Protei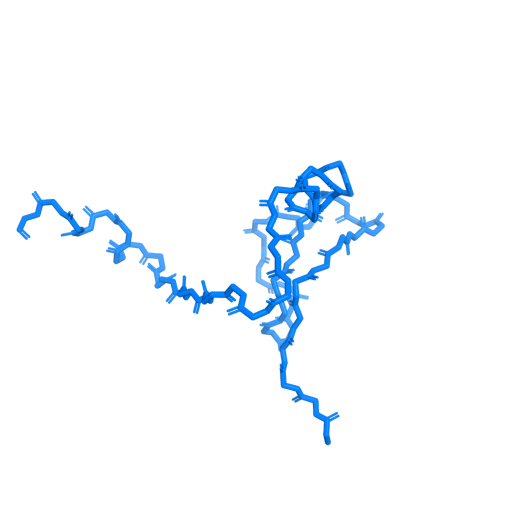n AF-A0A527ZBW1-F1 (afdb_monomer)

Nearest PDB structures (foldseek):
  2jmp-assembly1_A  TM=3.646E-01  e=7.844E+00  Mycoplasmoides genitalium

Secondary structure (DSSP, 8-state):
-----EEE-S-GGGTTSS-SSS-EEE-HHHHHHHHHH--TTPPP-PPPTTHHHHTT-

Radius of gyration: 13.02 Å; Cα contacts (8 Å, |Δi|>4): 36; cha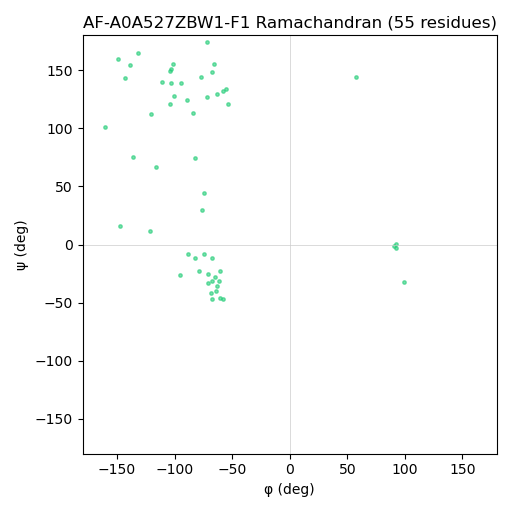ins: 1; bounding box: 27×37×26 Å

Solvent-accessible surface area (backbone atoms only — not comparable to full-atom values): 3975 Å² total; per-residue (Å²): 142,84,82,73,51,79,41,54,50,99,58,64,88,50,66,95,54,98,82,53,101,70,43,49,72,41,48,54,66,58,41,52,55,48,59,75,74,55,58,93,86,66,86,84,83,89,67,56,94,63,54,73,73,48,82,82,114

pLDDT: mean 86.07, std 14.47, range [46.78, 98.12]

Mean predicted aligned error: 6.14 Å

Foldseek 3Di:
DDDEEEDEDPCQVCPPPPPDPHHHYDHHVVVVVVVVVDDPPDDDDDDDVPRVVVPPD

Structure (mmCIF, N/CA/C/O backbone):
data_AF-A0A527ZBW1-F1
#
_entry.id   AF-A0A527ZBW1-F1
#
loop_
_atom_site.group_PDB
_atom_site.id
_atom_site.type_symbol
_atom_site.label_atom_id
_atom_site.label_alt_id
_atom_site.label_comp_id
_atom_site.label_asym_id
_atom_site.label_entity_id
_atom_site.label_seq_id
_atom_site.pdbx_PDB_ins_code
_atom_site.Cartn_x
_atom_site.Cartn_y
_atom_site.Cartn_z
_atom_site.occupancy
_atom_site.B_iso_or_equiv
_atom_site.auth_seq_id
_atom_site.auth_comp_id
_atom_site.auth_asym_id
_atom_site.auth_atom_id
_atom_site.pdbx_PDB_model_num
ATOM 1 N N . ASP A 1 1 ? 4.382 12.673 9.466 1.00 46.78 1 ASP A N 1
ATOM 2 C CA . ASP A 1 1 ? 3.017 12.249 9.126 1.00 46.78 1 ASP A CA 1
ATOM 3 C C . ASP A 1 1 ? 3.084 11.277 7.954 1.00 46.78 1 ASP A C 1
ATOM 5 O O . ASP A 1 1 ? 3.079 11.685 6.802 1.00 46.78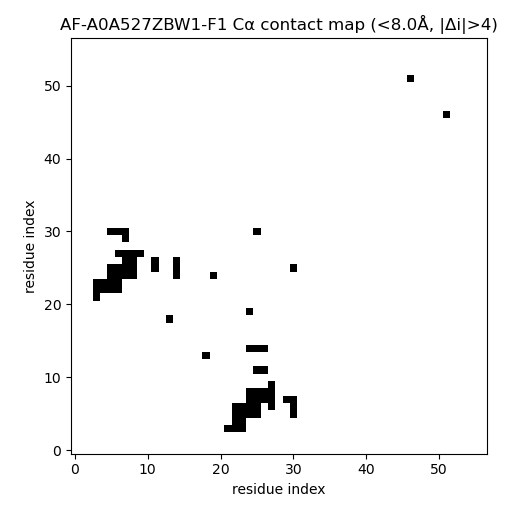 1 ASP A O 1
ATOM 9 N N . THR A 1 2 ? 3.341 10.003 8.243 1.00 61.00 2 THR A N 1
ATOM 10 C CA . THR A 1 2 ? 3.573 8.957 7.229 1.00 61.00 2 THR A CA 1
ATOM 11 C C . THR A 1 2 ? 3.352 7.605 7.895 1.00 61.00 2 THR A C 1
ATOM 13 O O . THR A 1 2 ? 4.219 7.150 8.637 1.00 61.00 2 THR A O 1
ATOM 16 N N . ILE A 1 3 ? 2.192 6.979 7.691 1.00 76.31 3 ILE A N 1
ATOM 17 C CA . ILE A 1 3 ? 1.828 5.745 8.403 1.00 76.31 3 ILE A CA 1
ATOM 18 C C . ILE A 1 3 ? 1.222 4.752 7.403 1.00 76.31 3 ILE A C 1
ATOM 20 O O . ILE A 1 3 ? 0.018 4.581 7.360 1.00 76.31 3 ILE A O 1
ATOM 24 N N . TYR A 1 4 ? 2.076 4.136 6.579 1.00 88.69 4 TYR A N 1
ATOM 25 C CA . TYR A 1 4 ? 1.783 3.011 5.671 1.00 88.69 4 TYR A CA 1
ATOM 26 C C . TYR A 1 4 ? 0.677 3.198 4.609 1.00 88.69 4 TYR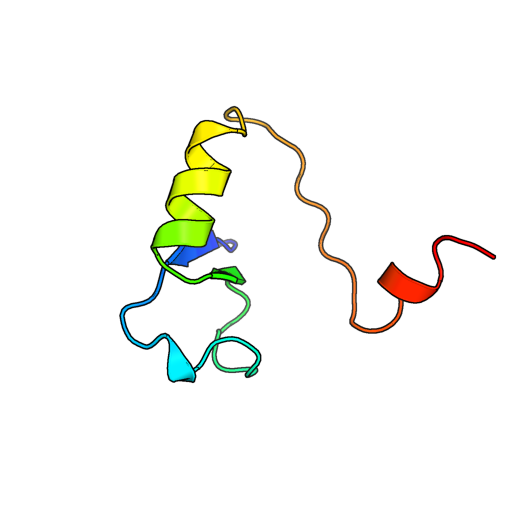 A C 1
ATOM 28 O O . TYR A 1 4 ? -0.351 3.838 4.799 1.00 88.69 4 TYR A O 1
ATOM 36 N N . ARG A 1 5 ? 0.886 2.608 3.427 1.00 91.94 5 ARG A N 1
ATOM 37 C CA . ARG A 1 5 ? -0.079 2.631 2.315 1.00 91.94 5 ARG A CA 1
ATOM 38 C C . ARG A 1 5 ? -0.142 1.275 1.636 1.00 91.94 5 ARG A C 1
ATOM 40 O O . ARG A 1 5 ? 0.843 0.543 1.641 1.00 91.94 5 ARG A O 1
ATOM 47 N N . ILE A 1 6 ? -1.282 0.996 1.014 1.00 94.12 6 ILE A N 1
ATOM 48 C CA . ILE A 1 6 ? -1.440 -0.073 0.029 1.00 94.12 6 ILE A CA 1
ATOM 49 C C . ILE A 1 6 ? -1.484 0.613 -1.335 1.00 94.12 6 ILE A C 1
ATOM 51 O O . ILE A 1 6 ? -2.317 1.496 -1.538 1.00 94.12 6 ILE A O 1
ATOM 55 N N . HIS A 1 7 ? -0.560 0.286 -2.236 1.00 95.12 7 HIS A N 1
ATOM 56 C CA . HIS A 1 7 ? -0.470 0.962 -3.530 1.00 95.12 7 HIS A CA 1
ATOM 57 C C . HIS A 1 7 ? 0.065 0.057 -4.645 1.00 95.12 7 HIS A C 1
ATOM 59 O O . HIS A 1 7 ? 0.729 -0.951 -4.400 1.00 95.12 7 HIS A O 1
ATOM 65 N N . GLY A 1 8 ? -0.220 0.452 -5.888 1.00 95.19 8 GLY A N 1
ATOM 66 C CA . GLY A 1 8 ? 0.368 -0.146 -7.086 1.00 95.19 8 GLY A CA 1
ATOM 67 C C . GLY A 1 8 ? 1.840 0.230 -7.265 1.00 95.19 8 GLY A C 1
ATOM 68 O O . GLY A 1 8 ? 2.384 1.059 -6.531 1.00 95.19 8 GLY A O 1
ATOM 69 N N . THR A 1 9 ? 2.508 -0.343 -8.258 1.00 94.62 9 THR A N 1
ATOM 70 C CA . THR A 1 9 ? 3.907 -0.023 -8.546 1.00 94.62 9 THR A CA 1
ATOM 71 C C . THR A 1 9 ? 4.217 -0.007 -10.044 1.00 94.62 9 THR A C 1
ATOM 73 O O . THR A 1 9 ? 3.711 -0.858 -10.776 1.00 94.62 9 THR A O 1
ATOM 76 N N . PRO A 1 10 ? 5.085 0.912 -10.514 1.00 94.94 10 PRO A N 1
ATOM 77 C CA . PRO A 1 10 ? 5.621 0.860 -11.874 1.00 94.94 10 PRO A CA 1
ATOM 78 C C . PRO A 1 10 ? 6.692 -0.230 -12.068 1.00 94.94 10 PRO A C 1
ATOM 80 O O . PRO A 1 10 ? 7.102 -0.476 -13.196 1.00 94.94 10 PRO A O 1
ATOM 83 N N . GLU A 1 11 ? 7.139 -0.893 -10.996 1.00 95.38 11 GLU A N 1
ATOM 84 C CA . GLU A 1 11 ? 8.215 -1.896 -11.014 1.00 95.38 11 GLU A CA 1
ATOM 85 C C . GLU A 1 11 ? 7.667 -3.281 -10.613 1.00 95.38 11 GLU A C 1
ATOM 87 O O . GLU A 1 11 ? 7.992 -3.797 -9.537 1.00 95.38 11 GLU A O 1
ATOM 92 N N . PRO A 1 12 ? 6.794 -3.907 -11.423 1.00 92.94 12 PRO A N 1
ATOM 93 C CA . PRO A 1 12 ? 6.076 -5.126 -11.040 1.00 92.94 12 PRO A CA 1
ATOM 94 C C . PRO A 1 12 ? 6.989 -6.321 -10.728 1.00 92.94 12 PRO A C 1
ATOM 96 O O . PRO A 1 12 ? 6.591 -7.212 -9.983 1.00 92.94 12 PRO A O 1
ATOM 99 N N . TRP A 1 13 ? 8.222 -6.333 -11.243 1.00 95.00 13 TRP A N 1
ATOM 100 C CA . TRP A 1 13 ? 9.232 -7.358 -10.944 1.00 95.00 13 TRP A CA 1
ATOM 101 C C . TRP A 1 13 ? 9.742 -7.322 -9.497 1.00 95.00 13 TRP A C 1
ATOM 103 O O . TRP A 1 13 ? 10.410 -8.254 -9.065 1.00 95.00 13 TRP A O 1
ATOM 113 N N . THR A 1 14 ? 9.437 -6.267 -8.740 1.00 93.69 1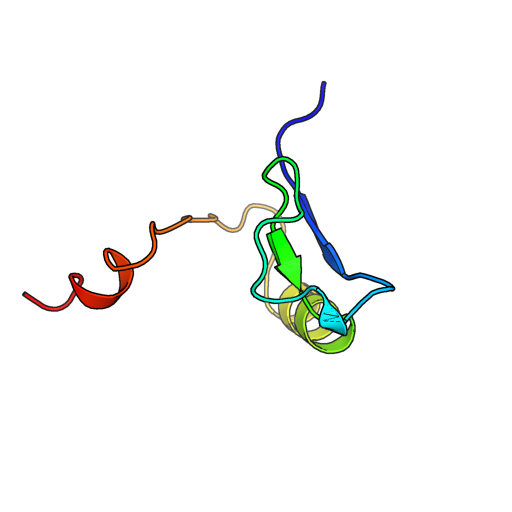4 THR A N 1
ATOM 114 C CA . THR A 1 14 ? 9.808 -6.159 -7.321 1.00 93.69 14 THR A CA 1
ATOM 115 C C . THR A 1 14 ? 8.768 -6.753 -6.370 1.00 93.69 14 THR A C 1
ATOM 117 O O . THR A 1 14 ? 9.014 -6.852 -5.168 1.00 93.69 14 THR A O 1
ATOM 120 N N . ILE A 1 15 ? 7.594 -7.143 -6.879 1.00 92.44 15 ILE A N 1
ATOM 121 C CA . ILE A 1 15 ? 6.543 -7.750 -6.062 1.00 92.44 15 ILE A CA 1
ATOM 122 C C . ILE A 1 15 ? 7.046 -9.075 -5.478 1.00 92.44 15 ILE A C 1
ATOM 124 O O . ILE A 1 15 ? 7.544 -9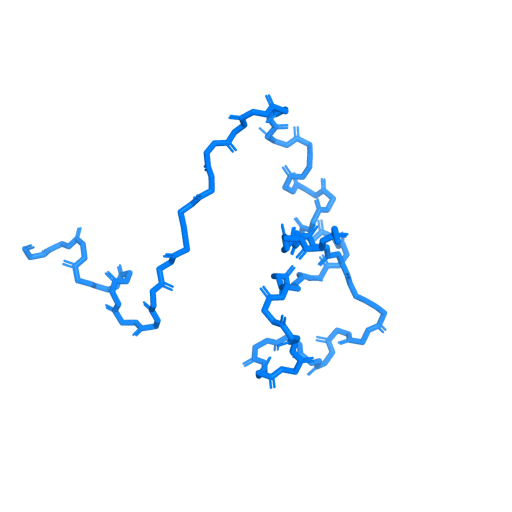.934 -6.200 1.00 92.44 15 ILE A O 1
ATOM 128 N N . GLY A 1 16 ? 6.888 -9.236 -4.161 1.00 87.88 16 GLY A N 1
ATOM 129 C CA . GLY A 1 16 ? 7.405 -10.381 -3.405 1.00 87.88 16 GLY A CA 1
ATOM 130 C C . GLY A 1 16 ? 8.800 -10.169 -2.807 1.00 87.88 16 GLY A C 1
ATOM 131 O O . GLY A 1 16 ? 9.273 -11.044 -2.088 1.00 87.88 16 GLY A O 1
ATOM 132 N N . LEU A 1 17 ? 9.441 -9.023 -3.060 1.00 89.12 17 LEU A N 1
ATOM 133 C CA . LEU A 1 17 ? 10.720 -8.642 -2.458 1.00 89.12 17 LEU A CA 1
ATOM 134 C C . LEU A 1 17 ? 10.526 -7.601 -1.348 1.00 89.12 17 LEU A C 1
ATOM 136 O O . LEU A 1 17 ? 9.620 -6.766 -1.412 1.00 89.12 17 LEU A O 1
ATOM 140 N N . ASP A 1 18 ? 11.421 -7.606 -0.358 1.00 84.88 18 ASP A N 1
ATOM 141 C CA . ASP A 1 18 ? 11.428 -6.618 0.726 1.00 84.88 18 ASP A CA 1
ATOM 142 C C . ASP A 1 18 ? 12.124 -5.319 0.292 1.00 84.88 18 ASP A C 1
ATOM 144 O O . ASP A 1 18 ? 13.281 -5.047 0.604 1.00 84.88 18 ASP A O 1
ATOM 148 N N . VAL A 1 19 ? 11.421 -4.545 -0.534 1.00 87.12 19 VAL A N 1
ATOM 149 C CA . VAL A 1 19 ? 11.928 -3.300 -1.143 1.00 87.12 19 VAL A CA 1
ATOM 150 C C . VAL A 1 19 ? 11.078 -2.082 -0.790 1.00 87.12 19 VAL A C 1
ATOM 152 O O . VAL A 1 19 ? 11.169 -1.028 -1.419 1.00 87.12 19 VAL A O 1
ATOM 155 N N . SER A 1 20 ? 10.174 -2.238 0.171 1.00 78.31 20 SER A N 1
ATOM 156 C CA . SER A 1 20 ? 9.308 -1.164 0.639 1.00 78.31 20 SER A CA 1
ATOM 157 C C . SER A 1 20 ? 9.728 -0.782 2.050 1.00 78.31 20 SER A C 1
ATOM 159 O O . SER A 1 20 ? 9.978 -1.657 2.869 1.00 78.31 20 SER A O 1
ATOM 161 N N . SER A 1 21 ? 9.736 0.504 2.395 1.00 87.88 21 SER A N 1
ATOM 162 C CA . SER A 1 21 ? 9.900 0.947 3.790 1.00 87.88 21 SER A CA 1
ATOM 163 C C . SER A 1 21 ? 8.617 0.704 4.613 1.00 87.88 21 SER A C 1
ATOM 165 O O . SER A 1 21 ? 8.136 1.594 5.311 1.00 87.88 21 SER A O 1
ATOM 167 N N . GLY A 1 22 ? 8.011 -0.480 4.455 1.00 87.56 22 GLY A N 1
ATOM 168 C CA . GLY A 1 22 ? 6.795 -0.946 5.125 1.00 87.56 22 GLY A CA 1
ATOM 169 C C . GLY A 1 22 ? 5.465 -0.693 4.399 1.00 87.56 22 GLY A C 1
ATOM 170 O O . GLY A 1 22 ? 4.417 -1.053 4.928 1.00 87.56 22 GLY A O 1
ATOM 171 N N . CYS A 1 23 ? 5.448 -0.086 3.207 1.00 92.25 23 CYS A N 1
ATOM 172 C CA . CYS A 1 23 ? 4.214 0.012 2.410 1.00 92.25 23 CYS A CA 1
ATOM 173 C C . CYS A 1 23 ? 3.888 -1.316 1.709 1.00 92.25 23 CYS A C 1
ATOM 175 O O . CYS A 1 23 ? 4.771 -1.998 1.207 1.00 92.25 23 CYS A O 1
ATOM 177 N N . ILE A 1 24 ? 2.607 -1.656 1.591 1.00 92.25 24 ILE A N 1
ATOM 178 C CA . ILE A 1 24 ? 2.172 -2.862 0.886 1.00 92.25 24 ILE A CA 1
ATOM 179 C C . ILE A 1 24 ? 2.079 -2.550 -0.614 1.00 92.25 24 ILE A C 1
ATOM 181 O O . ILE A 1 24 ? 1.237 -1.757 -1.040 1.00 92.25 24 ILE A O 1
ATOM 185 N N . ARG A 1 25 ? 2.949 -3.171 -1.418 1.00 94.94 25 ARG A N 1
ATOM 186 C CA . ARG A 1 25 ? 2.979 -3.031 -2.885 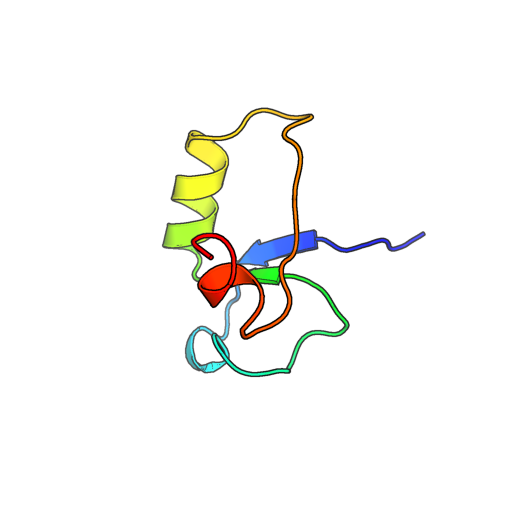1.00 94.94 25 ARG A CA 1
ATOM 187 C C . ARG A 1 25 ? 2.180 -4.150 -3.553 1.00 94.94 25 ARG A C 1
ATOM 189 O O . ARG A 1 25 ? 2.296 -5.309 -3.164 1.00 94.94 25 ARG A O 1
ATOM 196 N N . MET A 1 26 ? 1.417 -3.811 -4.587 1.00 95.25 26 MET A N 1
ATOM 197 C CA . MET A 1 26 ? 0.646 -4.749 -5.418 1.00 95.25 26 MET A CA 1
ATOM 198 C C . MET A 1 26 ? 0.885 -4.460 -6.906 1.00 95.25 26 MET A C 1
ATOM 200 O O . MET A 1 26 ? 1.381 -3.384 -7.253 1.00 95.25 26 MET A O 1
ATOM 204 N N . ARG A 1 27 ? 0.522 -5.387 -7.805 1.00 96.31 27 ARG A N 1
ATOM 205 C CA . ARG A 1 27 ? 0.414 -5.033 -9.232 1.00 96.31 27 ARG A CA 1
ATOM 206 C C . ARG A 1 27 ? -0.724 -4.027 -9.412 1.00 96.31 27 ARG A C 1
ATOM 208 O O . ARG A 1 27 ? -1.650 -3.977 -8.604 1.00 96.31 27 ARG A O 1
ATOM 215 N N . ASN A 1 28 ? -0.659 -3.233 -10.477 1.00 97.31 28 ASN A N 1
ATOM 216 C CA . ASN A 1 28 ? -1.630 -2.160 -10.716 1.00 97.31 28 ASN A CA 1
ATOM 217 C C . ASN A 1 28 ? -3.060 -2.687 -10.929 1.00 97.31 28 ASN A C 1
ATOM 219 O O . ASN A 1 28 ? -4.013 -2.084 -10.434 1.00 97.31 28 ASN A O 1
ATOM 223 N N . ASP A 1 29 ? -3.206 -3.838 -11.583 1.00 97.56 29 ASP A N 1
ATOM 224 C CA . ASP A 1 29 ? -4.514 -4.472 -11.766 1.00 97.56 29 ASP A CA 1
ATOM 225 C C . ASP A 1 29 ? -5.066 -4.987 -10.428 1.00 97.56 29 ASP A C 1
ATOM 227 O O . ASP A 1 29 ? -6.223 -4.733 -10.097 1.00 97.56 29 ASP A O 1
ATOM 231 N N . ASP A 1 30 ? -4.212 -5.600 -9.599 1.00 96.88 30 A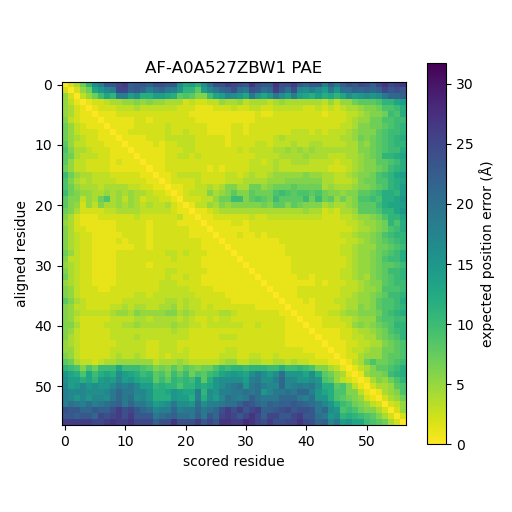SP A N 1
ATOM 232 C CA . ASP A 1 30 ? -4.604 -6.147 -8.295 1.00 96.88 30 ASP A CA 1
ATOM 233 C C . ASP A 1 30 ? -5.077 -5.046 -7.323 1.00 96.88 30 ASP A C 1
ATOM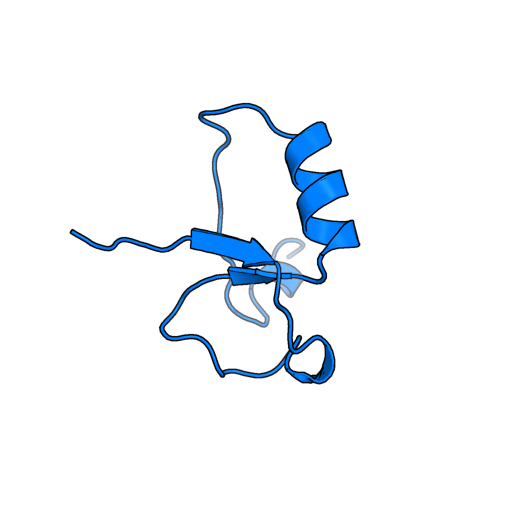 235 O O . ASP A 1 30 ? -6.050 -5.238 -6.593 1.00 96.88 30 ASP A O 1
ATOM 239 N N . ILE A 1 31 ? -4.414 -3.879 -7.294 1.00 96.81 31 ILE A N 1
ATOM 240 C CA . ILE A 1 31 ? -4.849 -2.758 -6.438 1.00 96.81 31 ILE A CA 1
ATOM 241 C C . ILE A 1 31 ? -6.139 -2.110 -6.952 1.00 96.81 31 ILE A C 1
ATOM 243 O O . ILE A 1 31 ? -6.959 -1.670 -6.148 1.00 96.81 31 ILE A O 1
ATOM 247 N N . THR A 1 32 ? -6.340 -2.075 -8.272 1.00 97.62 32 THR A N 1
ATOM 248 C CA . THR A 1 32 ? -7.563 -1.540 -8.888 1.00 97.62 32 THR A CA 1
ATOM 249 C C . THR A 1 32 ? -8.756 -2.432 -8.557 1.00 97.62 32 THR A C 1
ATOM 251 O O . THR A 1 32 ? -9.792 -1.945 -8.097 1.00 97.62 32 THR A O 1
ATOM 254 N N . ASP A 1 33 ? -8.585 -3.746 -8.703 1.00 98.12 33 ASP A N 1
ATOM 255 C CA . ASP A 1 33 ? -9.583 -4.732 -8.300 1.00 98.12 33 ASP A CA 1
ATOM 256 C C . ASP A 1 33 ? -9.867 -4.657 -6.790 1.00 98.12 33 ASP A C 1
ATOM 258 O O . ASP A 1 33 ? -11.029 -4.573 -6.385 1.00 98.12 33 ASP A O 1
ATOM 262 N N . LEU A 1 34 ? -8.834 -4.583 -5.942 1.00 96.94 34 LEU A N 1
ATOM 263 C CA . LEU A 1 34 ? -9.013 -4.420 -4.496 1.00 96.94 34 LEU A CA 1
ATOM 264 C C . LEU A 1 34 ? -9.810 -3.152 -4.157 1.00 96.94 34 LEU A C 1
ATOM 266 O O . LEU A 1 34 ? -10.756 -3.223 -3.371 1.00 96.94 34 LEU A O 1
ATOM 270 N N . ALA A 1 35 ? -9.461 -2.012 -4.761 1.00 96.06 35 ALA A N 1
ATOM 271 C CA . ALA A 1 35 ? -10.127 -0.731 -4.531 1.00 96.06 35 ALA A CA 1
ATOM 272 C C . ALA A 1 35 ? -11.615 -0.760 -4.917 1.00 96.06 35 ALA A C 1
ATOM 274 O O . ALA A 1 35 ? -12.421 -0.098 -4.268 1.00 96.06 35 ALA A O 1
ATOM 275 N N . SER A 1 36 ? -11.994 -1.557 -5.921 1.00 97.81 36 SER A N 1
ATOM 276 C CA . SER A 1 36 ? -13.400 -1.738 -6.310 1.00 97.81 36 SER A CA 1
ATOM 277 C C . SER A 1 36 ? -14.218 -2.552 -5.295 1.00 97.81 36 SER A C 1
ATOM 279 O O . SER A 1 36 ? -15.437 -2.396 -5.205 1.00 97.81 36 SER A O 1
ATOM 281 N N . ARG A 1 37 ? -13.554 -3.415 -4.512 1.00 97.75 37 ARG A N 1
ATOM 282 C CA . ARG A 1 37 ? -14.193 -4.362 -3.584 1.00 97.75 37 ARG A CA 1
ATOM 283 C C . ARG A 1 37 ? -14.287 -3.844 -2.149 1.00 97.75 37 ARG A C 1
ATOM 285 O O . ARG A 1 37 ? -15.162 -4.286 -1.402 1.00 97.75 37 ARG A O 1
ATOM 292 N N . VAL A 1 38 ? -13.398 -2.941 -1.737 1.00 96.81 38 VAL A N 1
ATOM 293 C CA . VAL A 1 38 ? -13.320 -2.457 -0.348 1.00 96.81 38 VAL A CA 1
ATOM 294 C C . VAL A 1 38 ? -13.904 -1.057 -0.189 1.00 96.81 38 VAL A C 1
ATOM 296 O O . VAL A 1 38 ? -13.846 -0.223 -1.085 1.00 96.81 38 VAL A O 1
ATOM 299 N N . LYS A 1 39 ? -14.456 -0.777 0.993 1.00 96.44 39 LYS A N 1
ATOM 300 C CA . LYS A 1 39 ? -14.952 0.554 1.365 1.00 96.44 39 LYS A CA 1
ATOM 301 C C . LYS A 1 39 ? -13.943 1.265 2.261 1.00 96.44 39 LYS A C 1
ATOM 303 O O . LYS A 1 39 ? -13.176 0.623 2.981 1.00 96.44 39 LYS A O 1
ATOM 308 N N . VAL A 1 40 ? -13.990 2.595 2.270 1.00 95.25 40 VAL A N 1
ATOM 309 C CA . VAL A 1 40 ? -13.252 3.403 3.252 1.00 95.25 40 VAL A CA 1
ATOM 310 C C . VAL A 1 40 ? -13.636 2.958 4.669 1.00 95.25 40 VAL A C 1
ATOM 312 O O . VAL A 1 40 ? -14.812 2.747 4.959 1.00 95.25 40 VAL A O 1
ATOM 315 N N . GLY A 1 41 ? -12.633 2.780 5.534 1.00 94.88 41 GLY A N 1
ATOM 316 C CA . GLY A 1 41 ? -12.801 2.241 6.890 1.00 94.88 41 GLY A CA 1
ATOM 317 C C . GLY A 1 41 ? -12.662 0.717 7.001 1.00 94.88 41 GLY A C 1
ATOM 318 O O . GLY A 1 41 ? -12.743 0.186 8.108 1.00 94.88 41 GLY A O 1
ATOM 319 N N . ALA A 1 42 ? -12.425 0.000 5.894 1.00 96.06 42 ALA A N 1
ATOM 320 C CA . ALA A 1 42 ? -12.129 -1.430 5.935 1.00 96.06 42 ALA A CA 1
ATOM 321 C C . ALA A 1 42 ? -10.887 -1.728 6.796 1.00 96.06 42 ALA A C 1
ATOM 323 O O . ALA A 1 42 ? -9.836 -1.103 6.650 1.00 96.06 42 ALA A O 1
ATOM 324 N N . LYS A 1 43 ? -11.005 -2.713 7.694 1.00 94.25 43 LYS A N 1
ATOM 325 C CA . LYS A 1 43 ? -9.916 -3.124 8.586 1.00 94.25 43 LYS A CA 1
ATOM 326 C C . LYS A 1 43 ? -8.836 -3.870 7.804 1.00 94.25 43 LYS A C 1
ATOM 328 O O . LYS A 1 43 ? -9.119 -4.882 7.169 1.00 94.25 43 LYS A O 1
ATOM 333 N N . VAL A 1 44 ? -7.590 -3.422 7.937 1.00 92.56 44 VAL A N 1
ATOM 334 C CA . VAL A 1 44 ? -6.410 -4.103 7.391 1.00 92.56 44 VAL A CA 1
ATOM 335 C C . VAL A 1 44 ? -5.720 -4.880 8.512 1.00 92.56 44 VAL A C 1
ATOM 337 O O . VAL A 1 44 ? -5.438 -4.327 9.573 1.00 92.56 44 VAL A O 1
ATOM 340 N N . ILE A 1 45 ? -5.464 -6.170 8.288 1.00 92.06 45 ILE A N 1
ATOM 341 C CA . ILE A 1 45 ? -4.709 -7.033 9.205 1.00 92.06 45 ILE A CA 1
ATOM 342 C C . ILE A 1 45 ? -3.492 -7.550 8.439 1.00 92.06 45 ILE A C 1
ATOM 344 O O . ILE A 1 45 ? -3.644 -8.328 7.502 1.00 92.06 45 ILE A O 1
ATOM 348 N N . VAL A 1 46 ? -2.296 -7.113 8.833 1.00 89.00 46 VAL A N 1
ATOM 349 C CA . VAL A 1 46 ? -1.035 -7.593 8.253 1.00 89.00 46 VAL A CA 1
ATOM 350 C C . VAL A 1 46 ? -0.581 -8.818 9.039 1.00 89.00 46 VAL A C 1
ATOM 352 O O . VAL A 1 46 ? -0.455 -8.763 10.261 1.00 89.00 46 VAL A O 1
ATOM 355 N N . LEU A 1 47 ? -0.362 -9.931 8.344 1.00 87.50 47 LEU A N 1
ATOM 356 C CA . LEU A 1 47 ? 0.135 -11.169 8.936 1.00 87.50 47 LEU A CA 1
ATOM 357 C C . LEU A 1 47 ? 1.616 -11.316 8.603 1.00 87.50 47 LEU A C 1
ATOM 359 O O . LEU A 1 47 ? 2.026 -11.050 7.475 1.00 87.50 47 LEU A O 1
ATOM 363 N N . MET A 1 48 ? 2.415 -11.766 9.568 1.00 80.06 48 MET A N 1
ATOM 364 C CA . MET A 1 48 ? 3.797 -12.147 9.284 1.00 80.06 48 MET A CA 1
ATOM 365 C C . MET A 1 48 ? 3.817 -13.403 8.408 1.00 80.06 48 MET A C 1
ATOM 367 O O . MET A 1 48 ? 2.930 -14.258 8.514 1.00 80.06 48 MET A O 1
ATOM 371 N N . GLN A 1 49 ? 4.834 -13.526 7.553 1.00 69.88 49 GLN A N 1
ATOM 372 C CA . GLN A 1 49 ? 5.042 -14.721 6.737 1.00 69.88 49 GLN A CA 1
ATOM 373 C C . GLN A 1 49 ? 5.070 -15.955 7.661 1.00 69.88 49 GLN A C 1
ATOM 375 O O . GLN A 1 49 ? 5.851 -16.008 8.607 1.00 69.88 49 GLN A O 1
ATOM 380 N N . GLY A 1 50 ? 4.161 -16.910 7.441 1.00 63.84 50 GLY A N 1
ATOM 381 C CA . GLY A 1 50 ? 3.967 -18.086 8.304 1.00 63.84 50 GLY A CA 1
ATOM 382 C C . GLY A 1 50 ? 2.797 -17.981 9.292 1.00 63.84 50 GLY A C 1
ATOM 383 O O . GLY A 1 50 ? 2.108 -18.972 9.503 1.00 63.84 50 GLY A O 1
ATOM 384 N N . ALA A 1 51 ? 2.457 -16.794 9.804 1.00 61.09 51 ALA A N 1
ATOM 385 C CA . ALA A 1 51 ? 1.291 -16.617 10.683 1.00 61.09 51 ALA A CA 1
ATOM 386 C C . ALA A 1 51 ? -0.041 -16.835 9.939 1.00 61.09 51 ALA A C 1
ATOM 388 O O . ALA A 1 51 ? -1.006 -17.341 10.508 1.00 61.09 51 ALA A O 1
ATOM 389 N N . ALA A 1 52 ? -0.081 -16.512 8.641 1.00 60.03 52 ALA A N 1
ATOM 390 C CA . ALA A 1 52 ? -1.217 -16.829 7.775 1.00 60.03 52 ALA A CA 1
ATOM 391 C C . ALA A 1 52 ? -1.427 -18.342 7.587 1.00 60.03 52 ALA A C 1
ATOM 393 O O . ALA A 1 52 ? -2.560 -18.774 7.402 1.00 60.03 52 ALA A O 1
ATOM 394 N N . LEU A 1 53 ? -0.358 -19.141 7.683 1.00 60.91 53 LEU A N 1
ATOM 395 C CA . LEU A 1 53 ? -0.427 -20.604 7.615 1.00 60.91 53 LEU A CA 1
ATOM 396 C C . LEU A 1 53 ? -0.887 -21.224 8.948 1.00 60.91 53 LEU A C 1
ATOM 398 O O . LEU A 1 53 ? -1.423 -22.323 8.947 1.00 60.91 53 LEU A O 1
ATOM 402 N N . TYR A 1 54 ? -0.719 -20.514 10.071 1.00 57.41 54 TYR A N 1
ATOM 403 C CA . TYR A 1 54 ? -1.070 -20.990 11.416 1.00 57.41 54 TYR A CA 1
ATOM 404 C C . TYR A 1 54 ? -2.546 -20.824 11.788 1.00 57.41 54 TYR A C 1
ATOM 406 O O . TYR A 1 54 ? -2.983 -21.385 12.785 1.00 57.41 54 TYR A O 1
ATOM 414 N N . LYS A 1 55 ? -3.350 -20.083 11.015 1.00 58.22 55 LYS A N 1
ATOM 415 C CA . LYS A 1 55 ? -4.757 -19.791 11.355 1.00 58.22 55 LYS A CA 1
ATOM 416 C C . LYS A 1 55 ? -5.732 -20.967 11.120 1.00 58.22 55 LYS A C 1
ATOM 418 O O . LYS A 1 55 ? -6.903 -20.746 10.817 1.00 58.22 55 LYS A O 1
ATOM 423 N N . GLY A 1 56 ? -5.229 -22.194 11.250 1.00 55.78 56 GLY A N 1
ATOM 424 C CA . GLY A 1 56 ? -5.936 -23.465 11.082 1.00 55.78 56 GLY A CA 1
ATOM 425 C C . GLY A 1 56 ? -5.426 -24.593 11.996 1.00 55.78 56 GLY A C 1
ATOM 426 O O . GLY A 1 56 ? -5.742 -25.750 11.728 1.00 55.78 56 GLY A O 1
ATOM 427 N N . VAL A 1 57 ? -4.661 -24.261 13.046 1.00 49.19 57 VAL A N 1
ATOM 428 C CA . VAL A 1 57 ? -4.431 -25.084 14.253 1.00 49.19 57 VAL A CA 1
ATOM 429 C C . VAL A 1 57 ? -4.974 -24.356 15.472 1.00 49.19 57 VAL A C 1
ATOM 431 O O . VAL A 1 57 ? -4.882 -23.106 15.491 1.00 49.19 57 VAL A O 1
#

Sequence (57 aa):
DTIYRIHGTPEPWTIGLDVSSGCIRMRNDDITDLASRVKVGAKVIVLMQGAALYKGV